Protein AF-A0A7X8D3J2-F1 (afdb_monomer_lite)

Foldseek 3Di:
DLPDDLVLLLVCLVCVLVVNDDPVSVVSNVVCLVPDVVSVVSSVVVVPDPCPVCCVPVVVVVLPVVVVVLLVLLVVLVVVQVVLCVDPSVVCNVVSVVVNLVSLCVSVVVCSVVSVVVVVVVVVVVVVVVVVD

Radius of gyration: 28.41 Å; chains: 1; bounding box: 58×27×79 Å

pLDDT: mean 74.07, std 14.35, range [38.19, 90.69]

Secondary structure (DSSP, 8-state):
--SS-HHHHHHHHHHHHTT-S-HHHHHHHHHHHHH-HHHHHHHHHHT-------HHHHHHHHHHHHHHHHHHHHHHHHHHHHHTTTSGGGGGHHHHHHHHHHHHHHHHTT-TTHHHHHHHHHHHHHHHHHHH-

Sequence (133 aa):
MNKISCEICLDLIPLVNDDIASEDSKDAVREHIKECKSCRSFCSKNHLEEHKMDDARIVSKMKNELYFIALIVIIFGAMLGIALTDGMGIFYNILIMPTIGMIGYFTLSKKSYLVPLILFGFMYVFMLIKYTT

Structure (mmCIF, N/CA/C/O backbone):
data_AF-A0A7X8D3J2-F1
#
_entry.id   AF-A0A7X8D3J2-F1
#
loop_
_atom_site.group_PDB
_atom_site.id
_atom_site.type_symbol
_atom_site.label_atom_id
_atom_site.label_alt_id
_atom_site.label_comp_id
_atom_site.label_asym_id
_atom_site.label_entity_id
_atom_site.label_seq_id
_atom_site.pdbx_PDB_ins_code
_atom_site.Cartn_x
_atom_site.Cartn_y
_atom_site.Cartn_z
_atom_site.occupancy
_atom_site.B_iso_or_equiv
_atom_site.auth_seq_id
_atom_site.auth_comp_id
_atom_site.auth_asym_id
_atom_site.auth_atom_id
_atom_site.pdbx_PDB_model_num
ATOM 1 N N . MET A 1 1 ? -31.853 -10.813 40.238 1.00 41.72 1 MET A N 1
ATOM 2 C CA . MET A 1 1 ? -30.567 -10.452 40.879 1.00 41.72 1 MET A CA 1
ATOM 3 C C . MET A 1 1 ? -29.628 -10.064 39.759 1.00 41.72 1 MET A C 1
ATOM 5 O O . MET A 1 1 ? -29.290 -10.927 38.962 1.00 41.72 1 MET A O 1
ATOM 9 N N . ASN A 1 2 ? -29.303 -8.774 39.647 1.00 54.00 2 ASN A N 1
ATOM 10 C CA . ASN A 1 2 ? -28.388 -8.265 38.627 1.00 54.00 2 ASN A CA 1
ATOM 11 C C . ASN A 1 2 ? -27.039 -8.982 38.761 1.00 54.00 2 ASN A C 1
ATOM 13 O O . ASN A 1 2 ? -26.387 -8.857 39.794 1.00 54.00 2 ASN A O 1
ATOM 17 N N . LYS A 1 3 ? -26.657 -9.772 37.750 1.00 70.31 3 LYS A N 1
ATOM 18 C CA . LYS A 1 3 ? -25.425 -10.582 37.768 1.00 70.31 3 LYS A CA 1
ATOM 19 C C . LYS A 1 3 ? -24.146 -9.739 37.806 1.00 70.31 3 LYS A C 1
ATOM 21 O O . LYS A 1 3 ? -23.108 -10.251 38.202 1.00 70.31 3 LYS A O 1
ATOM 26 N N . ILE A 1 4 ? -24.221 -8.468 37.413 1.00 85.19 4 ILE A N 1
ATOM 27 C CA . ILE A 1 4 ? -23.091 -7.538 37.356 1.00 85.19 4 ILE A CA 1
ATOM 28 C C . ILE A 1 4 ? -23.500 -6.158 37.884 1.00 85.19 4 ILE A C 1
ATOM 30 O O . ILE A 1 4 ? -24.671 -5.774 37.801 1.00 85.19 4 ILE A O 1
ATOM 34 N N . SER A 1 5 ? -22.544 -5.423 38.456 1.00 89.25 5 SER A N 1
ATOM 35 C CA . SER A 1 5 ? -22.751 -4.042 38.903 1.00 89.25 5 SER A CA 1
ATOM 36 C C . SER A 1 5 ? -22.821 -3.082 37.710 1.00 89.25 5 SER A C 1
ATOM 38 O O . SER A 1 5 ? -22.343 -3.392 36.618 1.00 89.25 5 SER A O 1
ATOM 40 N N . CYS A 1 6 ? -23.393 -1.891 37.920 1.00 89.50 6 CYS A N 1
ATOM 41 C CA . CYS A 1 6 ? -23.445 -0.858 36.883 1.00 89.50 6 CYS A CA 1
ATOM 42 C C . CYS A 1 6 ? -22.046 -0.466 36.382 1.00 89.50 6 CYS A C 1
ATOM 44 O O . CYS A 1 6 ? -21.895 -0.211 35.195 1.00 89.50 6 CYS A O 1
ATOM 46 N N . GLU A 1 7 ? -21.035 -0.444 37.257 1.00 88.75 7 GLU A N 1
ATOM 47 C CA . GLU A 1 7 ? -19.641 -0.143 36.893 1.00 88.75 7 GLU A CA 1
ATOM 48 C C . GLU A 1 7 ? -19.083 -1.192 35.926 1.00 88.75 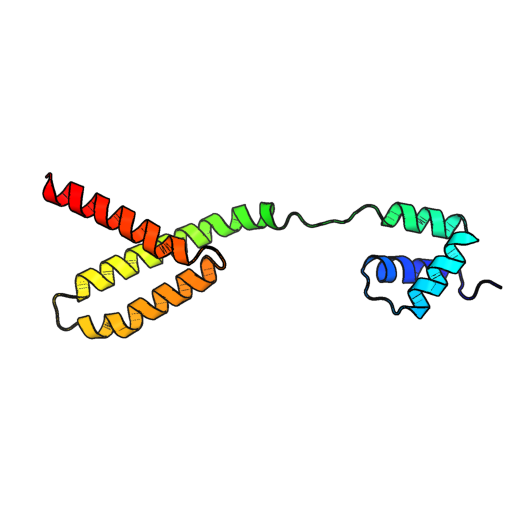7 GLU A C 1
ATOM 50 O O . GLU A 1 7 ? -18.662 -0.847 34.828 1.00 88.75 7 GLU A O 1
ATOM 55 N N . ILE A 1 8 ? -19.223 -2.479 36.263 1.00 88.44 8 ILE A N 1
ATOM 56 C CA . ILE A 1 8 ? -18.805 -3.584 35.387 1.00 88.44 8 ILE A CA 1
ATOM 57 C C . ILE A 1 8 ? -19.566 -3.537 34.056 1.00 88.44 8 ILE A C 1
ATOM 59 O O . ILE A 1 8 ? -18.997 -3.779 32.994 1.00 88.44 8 ILE A O 1
ATOM 63 N N . CYS A 1 9 ? -20.860 -3.204 34.087 1.00 89.62 9 CYS A N 1
ATOM 64 C CA . CYS A 1 9 ? -21.648 -3.062 32.867 1.00 89.62 9 CYS A CA 1
ATOM 65 C C . CYS A 1 9 ? -21.150 -1.902 31.989 1.00 89.62 9 CYS A C 1
ATOM 67 O O . CYS A 1 9 ? -21.155 -2.040 30.770 1.00 89.62 9 CYS A O 1
ATOM 69 N N . LEU A 1 10 ? -20.741 -0.773 32.575 1.00 88.31 10 LEU A N 1
ATOM 70 C CA . LEU A 1 10 ? -20.210 0.376 31.834 1.00 88.31 10 LEU A CA 1
ATOM 71 C C . LEU A 1 10 ? -18.862 0.057 31.182 1.00 88.31 10 LEU A C 1
ATOM 73 O O . LEU A 1 10 ? -18.665 0.437 30.030 1.00 88.31 10 LEU A O 1
ATOM 77 N N . ASP A 1 11 ? -17.999 -0.691 31.869 1.00 89.44 11 ASP A N 1
ATOM 78 C CA . ASP A 1 11 ? -16.699 -1.124 31.340 1.00 89.44 11 ASP A CA 1
ATOM 79 C C . ASP A 1 11 ? -16.844 -2.146 30.202 1.00 89.44 11 ASP A C 1
ATOM 81 O O . ASP A 1 11 ? -16.079 -2.136 29.237 1.00 89.44 11 ASP A O 1
ATOM 85 N N . LEU A 1 12 ? -17.850 -3.023 30.287 1.00 90.12 12 LEU A N 1
ATOM 86 C CA . LEU A 1 12 ? -18.114 -4.039 29.267 1.00 90.12 12 LEU A CA 1
ATOM 87 C C . LEU A 1 12 ? -18.816 -3.482 28.021 1.00 90.12 12 LEU A C 1
ATOM 89 O O . LEU A 1 12 ? -18.658 -4.064 26.952 1.00 90.12 12 LEU A O 1
ATOM 93 N N . ILE A 1 13 ? -19.586 -2.389 28.115 1.00 89.81 13 ILE A N 1
ATOM 94 C CA . ILE A 1 13 ? -20.337 -1.832 26.971 1.00 89.81 13 ILE A CA 1
ATOM 95 C C . ILE A 1 13 ? -19.432 -1.534 25.756 1.00 89.81 13 ILE A C 1
ATOM 97 O O . ILE A 1 13 ? -19.793 -1.973 24.664 1.00 89.81 13 ILE A O 1
ATOM 101 N N . PRO A 1 14 ? -18.267 -0.867 25.897 1.00 86.19 14 PRO A N 1
ATOM 102 C CA . PRO A 1 14 ? -17.322 -0.685 24.793 1.00 86.19 14 PRO A CA 1
ATOM 103 C C . PRO A 1 14 ? -16.847 -2.014 24.188 1.00 86.19 14 PRO A C 1
ATOM 105 O O . PRO A 1 14 ? -16.928 -2.203 22.982 1.00 86.19 14 PRO A O 1
ATOM 108 N N . LEU A 1 15 ? -16.457 -2.980 25.028 1.00 87.62 15 LEU A N 1
ATOM 109 C CA . LEU A 1 15 ? -15.968 -4.296 24.590 1.00 87.62 15 LEU A CA 1
ATOM 110 C C . LEU A 1 15 ? -17.044 -5.119 23.859 1.00 87.62 15 LEU A C 1
ATOM 112 O O . LEU A 1 15 ? -16.736 -5.907 22.964 1.00 87.62 15 LEU A O 1
ATOM 116 N N . VAL A 1 16 ? -18.309 -4.963 24.263 1.00 86.06 16 VAL A N 1
ATOM 117 C CA . VAL A 1 16 ? -19.471 -5.583 23.613 1.00 86.06 16 VAL A CA 1
ATOM 118 C C . VAL A 1 16 ? -19.780 -4.899 22.281 1.00 86.06 16 VAL A C 1
ATOM 120 O O . VAL A 1 16 ? -20.113 -5.595 21.324 1.00 86.06 16 VAL A O 1
ATOM 123 N N . ASN A 1 17 ? -19.655 -3.570 22.200 1.00 84.75 17 ASN A N 1
ATOM 124 C CA . ASN A 1 17 ? -19.823 -2.823 20.950 1.00 84.75 17 ASN A CA 1
ATOM 125 C C . ASN A 1 17 ? -18.733 -3.165 19.920 1.00 84.75 17 ASN A C 1
ATOM 127 O O . ASN A 1 17 ? -19.041 -3.267 18.736 1.00 84.75 17 ASN A O 1
ATOM 131 N N . ASP A 1 18 ? -17.501 -3.403 20.374 1.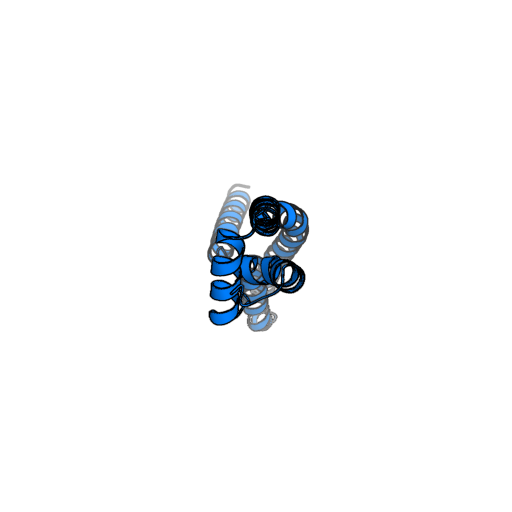00 82.81 18 ASP A N 1
ATOM 132 C CA . ASP A 1 18 ? -16.356 -3.777 19.531 1.00 82.81 18 ASP A CA 1
ATOM 133 C C . ASP A 1 18 ? -16.334 -5.278 19.153 1.00 82.81 18 ASP A C 1
ATOM 135 O O . ASP A 1 18 ? -15.398 -5.744 18.508 1.00 82.81 18 ASP A O 1
ATOM 139 N N . ASP A 1 19 ? -17.348 -6.054 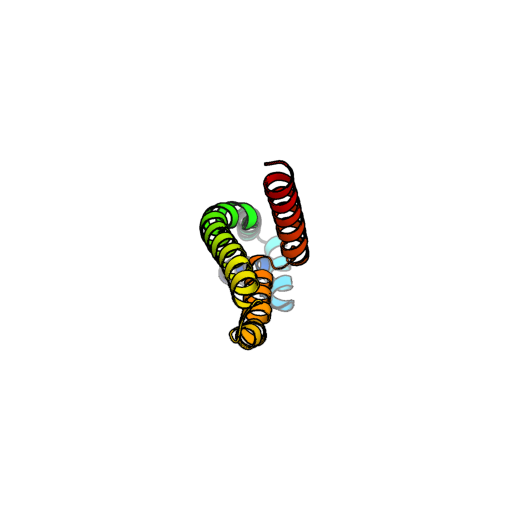19.562 1.00 82.94 19 ASP A N 1
ATOM 140 C CA . ASP A 1 19 ? -17.500 -7.504 19.330 1.00 82.94 19 ASP A CA 1
ATOM 141 C C . ASP A 1 19 ? -16.343 -8.391 19.851 1.00 82.94 19 ASP A C 1
ATOM 143 O O . ASP A 1 19 ? -16.216 -9.557 19.483 1.00 82.94 19 ASP A O 1
ATOM 147 N N . ILE A 1 20 ? -15.519 -7.873 20.768 1.00 87.69 20 ILE A N 1
ATOM 148 C CA . ILE A 1 20 ? -14.371 -8.588 21.363 1.00 87.69 20 ILE A CA 1
ATOM 149 C C . ILE A 1 20 ? -14.684 -9.261 22.707 1.00 87.69 20 ILE A C 1
ATOM 151 O O . ILE A 1 20 ? -13.879 -10.044 23.214 1.00 87.69 20 ILE A O 1
ATOM 155 N N . ALA A 1 21 ? -15.836 -8.960 23.309 1.00 87.94 21 ALA A N 1
ATOM 156 C CA . ALA A 1 21 ? -16.282 -9.595 24.547 1.00 87.94 21 ALA A CA 1
ATOM 157 C C . ALA A 1 21 ? -16.713 -11.059 24.326 1.00 87.94 21 ALA A C 1
ATOM 159 O O . ALA A 1 21 ? -17.211 -11.423 23.261 1.00 87.94 21 ALA A O 1
ATOM 160 N N . SER A 1 22 ? -16.582 -11.900 25.357 1.00 90.56 22 SER A N 1
ATOM 161 C CA . SER A 1 22 ? -17.140 -13.257 25.329 1.00 90.56 22 SER A CA 1
ATOM 162 C C . SER A 1 22 ? -18.673 -13.226 25.311 1.00 90.56 22 SER A C 1
ATOM 164 O O . SER A 1 22 ? -19.293 -12.270 25.782 1.00 90.56 22 SER A O 1
ATOM 166 N N . GLU A 1 23 ? -19.303 -14.289 24.802 1.00 89.75 23 GLU A N 1
ATOM 167 C CA . GLU A 1 23 ? -20.771 -14.383 24.751 1.00 89.75 23 GLU A CA 1
ATOM 168 C C . GLU A 1 23 ? -21.414 -14.270 26.144 1.00 89.75 23 GLU A C 1
ATOM 170 O O . GLU A 1 23 ? -22.390 -13.538 26.306 1.00 89.75 23 GLU A O 1
ATOM 175 N N . ASP A 1 24 ? -20.799 -14.858 27.176 1.00 88.44 24 ASP A N 1
ATOM 176 C CA . ASP A 1 24 ? -21.254 -14.731 28.568 1.00 88.44 24 ASP A CA 1
ATOM 177 C C . ASP A 1 24 ? -21.296 -13.265 29.038 1.00 88.44 24 ASP A C 1
ATOM 179 O O . ASP A 1 24 ? -22.233 -12.836 29.719 1.00 88.44 24 ASP A O 1
ATOM 183 N N . SER A 1 25 ? -20.294 -12.465 28.655 1.00 87.69 25 SER A N 1
ATOM 184 C CA . SER A 1 25 ? -20.243 -11.035 28.969 1.00 87.69 25 SER A CA 1
ATOM 185 C C . SER A 1 25 ? -21.273 -10.232 28.173 1.00 87.69 25 SER A C 1
ATOM 187 O O . SER A 1 25 ? -21.903 -9.329 28.733 1.00 87.69 25 SER A O 1
ATOM 189 N N . LYS A 1 26 ? -21.500 -10.577 26.897 1.00 89.88 26 LYS A N 1
ATOM 190 C CA . LYS A 1 26 ? -22.548 -9.952 26.070 1.00 89.88 26 LYS A CA 1
ATOM 191 C C . LYS A 1 26 ? -23.931 -10.190 26.675 1.00 89.88 26 LYS A C 1
ATOM 193 O O . LYS A 1 26 ? -24.723 -9.251 26.788 1.00 89.88 26 LYS A O 1
ATOM 198 N N . ASP A 1 27 ? -24.214 -11.411 27.115 1.00 90.69 27 ASP A N 1
ATOM 199 C CA . ASP A 1 27 ? -25.500 -11.762 27.718 1.00 90.69 27 ASP A CA 1
ATOM 200 C C . ASP A 1 27 ? -25.715 -11.093 29.077 1.00 90.69 27 ASP A C 1
ATOM 202 O O . ASP A 1 27 ? -26.805 -10.570 29.333 1.00 90.69 27 ASP A O 1
ATOM 206 N N . ALA A 1 28 ? -24.671 -10.998 29.908 1.00 89.56 28 ALA A N 1
ATOM 207 C CA . ALA A 1 28 ? -24.735 -10.285 31.183 1.00 89.56 28 ALA A CA 1
ATOM 208 C C . ALA A 1 28 ? -25.069 -8.789 31.005 1.00 89.56 28 ALA A C 1
ATOM 210 O O . ALA A 1 28 ? -25.916 -8.249 31.724 1.00 89.56 28 ALA A O 1
ATOM 211 N N . VAL A 1 29 ? -24.462 -8.123 30.015 1.00 88.81 29 VAL A N 1
ATOM 212 C CA . VAL A 1 29 ? -24.748 -6.715 29.685 1.00 88.81 29 VAL A CA 1
ATOM 213 C C . VAL A 1 29 ? -26.167 -6.549 29.124 1.00 88.81 29 VAL A C 1
ATOM 215 O O . VAL A 1 29 ? -26.892 -5.638 29.538 1.00 88.81 29 VAL A O 1
ATOM 218 N N . ARG A 1 30 ? -26.617 -7.451 28.238 1.00 87.94 30 ARG A N 1
ATOM 219 C CA . ARG A 1 30 ? -27.989 -7.442 27.684 1.00 87.94 30 ARG A CA 1
ATOM 220 C C . ARG A 1 30 ? -29.054 -7.619 28.766 1.00 87.94 30 ARG A C 1
ATOM 222 O O . ARG A 1 30 ? -30.107 -6.984 28.686 1.00 87.94 30 ARG A O 1
ATOM 229 N N . GLU A 1 31 ? -28.806 -8.477 29.753 1.00 90.25 31 GLU A N 1
ATOM 230 C CA . GLU A 1 31 ? -29.698 -8.683 30.898 1.00 90.25 31 GLU A CA 1
ATOM 231 C C . GLU A 1 31 ? -29.745 -7.423 31.782 1.00 90.25 31 GLU A C 1
ATOM 233 O O . GLU A 1 31 ? -30.830 -6.915 32.072 1.00 90.25 31 GLU A O 1
ATOM 238 N N . HIS A 1 32 ? -28.588 -6.829 32.091 1.00 89.94 32 HIS A N 1
ATOM 239 C CA . HIS A 1 32 ? -28.494 -5.632 32.935 1.00 89.94 32 HIS A CA 1
ATOM 240 C C . HIS A 1 32 ? -29.168 -4.392 32.316 1.00 89.94 32 HIS A C 1
ATOM 242 O O . HIS A 1 32 ? -29.906 -3.666 32.98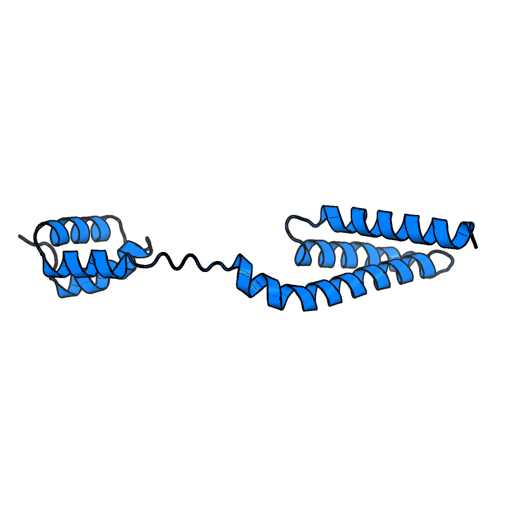5 1.00 89.94 32 HIS A O 1
ATOM 248 N N . ILE A 1 33 ? -28.986 -4.151 31.013 1.00 8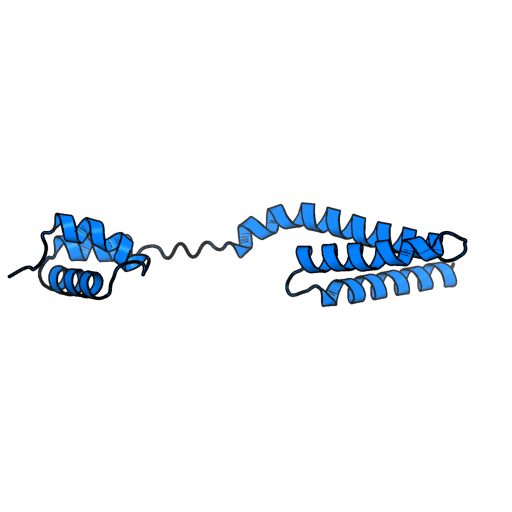8.31 33 ILE A N 1
ATOM 249 C CA . ILE A 1 33 ? -29.564 -2.997 30.292 1.00 88.31 33 ILE A CA 1
ATOM 250 C C . ILE A 1 33 ? -31.107 -3.050 30.218 1.00 88.31 33 ILE A C 1
ATOM 252 O O . ILE A 1 33 ? -31.782 -2.012 30.086 1.00 88.31 33 ILE A O 1
ATOM 256 N N . LYS A 1 34 ? -31.710 -4.243 30.320 1.00 86.88 34 LYS A N 1
ATOM 257 C CA . LYS A 1 34 ? -33.175 -4.392 30.383 1.00 86.88 34 LYS A CA 1
ATOM 258 C C . LYS A 1 34 ? -33.748 -3.831 31.683 1.00 86.88 34 LYS A C 1
ATOM 260 O O . LYS A 1 34 ? -34.825 -3.237 31.648 1.00 86.88 34 LYS A O 1
ATOM 265 N N . GLU A 1 35 ? -33.015 -3.943 32.783 1.00 86.88 35 GLU A N 1
ATOM 266 C CA . GLU A 1 35 ? -33.453 -3.479 34.102 1.00 86.88 35 GLU A CA 1
ATOM 267 C C . GLU A 1 35 ? -32.941 -2.066 34.427 1.00 86.88 35 GLU A C 1
ATOM 269 O O . GLU A 1 35 ? -33.643 -1.267 35.050 1.00 86.88 35 GLU A O 1
ATOM 274 N N . CYS A 1 36 ? -31.738 -1.719 33.963 1.00 87.06 36 CYS A N 1
ATOM 275 C CA . CYS A 1 36 ? -31.038 -0.500 34.344 1.00 87.06 36 CYS A CA 1
ATOM 276 C C . CYS A 1 36 ? -31.160 0.614 33.288 1.00 87.06 36 CYS A C 1
ATOM 278 O O . CYS A 1 36 ? -30.564 0.564 32.206 1.00 87.06 36 CYS A O 1
ATOM 280 N N . LYS A 1 37 ? -31.911 1.678 33.615 1.00 84.75 37 LYS A N 1
ATOM 281 C CA . LYS A 1 37 ? -32.112 2.838 32.722 1.00 84.75 37 LYS A CA 1
ATOM 282 C C . LYS A 1 37 ? -30.822 3.622 32.448 1.00 84.75 37 LYS A C 1
ATOM 284 O O . LYS A 1 37 ? -30.659 4.125 31.337 1.00 84.75 37 LYS A O 1
ATOM 289 N N . SER A 1 38 ? -29.917 3.734 33.424 1.00 85.19 38 SER A N 1
ATOM 290 C CA . SER A 1 38 ? -28.661 4.482 33.263 1.00 85.19 38 SER A CA 1
ATOM 291 C C . SER A 1 38 ? -27.734 3.796 32.257 1.00 85.19 38 SER A C 1
ATOM 293 O O . SER A 1 38 ? -27.353 4.426 31.269 1.00 85.19 38 SER A O 1
ATOM 295 N N . CYS A 1 39 ? -27.471 2.497 32.429 1.00 86.00 39 CYS A N 1
ATOM 296 C CA . CYS A 1 39 ? -26.652 1.700 31.509 1.00 86.00 39 CYS A CA 1
ATOM 297 C C . CYS A 1 39 ? -27.272 1.618 30.108 1.00 86.00 39 CYS A C 1
ATOM 299 O O . CYS A 1 39 ? -26.551 1.715 29.117 1.00 86.00 39 CYS A O 1
ATOM 301 N N . ARG A 1 40 ? -28.609 1.553 30.000 1.00 86.31 40 ARG A N 1
ATOM 302 C CA . ARG A 1 40 ? -29.303 1.650 28.704 1.00 86.31 40 ARG A CA 1
ATOM 303 C C . ARG A 1 40 ? -29.008 2.959 27.987 1.00 86.31 40 ARG A C 1
ATOM 305 O O . ARG A 1 40 ? -28.669 2.945 26.810 1.00 86.31 40 ARG A O 1
ATOM 312 N N . SER A 1 41 ? -29.124 4.082 28.696 1.00 84.38 41 SER A N 1
ATOM 313 C CA . SER A 1 41 ? -28.859 5.398 28.108 1.00 84.38 41 SER A CA 1
ATOM 314 C C . SER A 1 41 ? -27.405 5.541 27.648 1.00 84.38 41 SER A C 1
ATOM 316 O O . SER A 1 41 ? -27.151 6.158 26.616 1.00 84.38 41 SER A O 1
ATOM 318 N N . PHE A 1 42 ? -26.461 4.937 28.378 1.00 84.56 42 PHE A N 1
ATOM 319 C CA . PHE A 1 42 ? -25.047 4.925 28.020 1.00 84.56 42 PHE A CA 1
ATOM 320 C C . PHE A 1 42 ? -24.787 4.050 26.790 1.00 84.56 42 PHE A C 1
ATOM 322 O O . PHE A 1 42 ? -24.123 4.497 25.860 1.00 84.56 42 PHE A O 1
ATOM 329 N N . CYS A 1 43 ? -25.373 2.852 26.733 1.00 81.25 43 CYS A N 1
ATOM 330 C CA . CYS A 1 43 ? -25.276 1.962 25.577 1.00 81.25 43 CYS A CA 1
ATOM 331 C C . CYS A 1 43 ? -25.812 2.626 24.301 1.00 81.25 43 CYS A C 1
ATOM 333 O O . CYS A 1 43 ? -25.146 2.590 23.274 1.00 81.25 43 CYS A O 1
ATOM 335 N N . SER A 1 44 ? -26.974 3.288 24.363 1.00 75.38 44 SER A N 1
ATOM 336 C CA . SER A 1 44 ? -27.545 3.985 23.202 1.00 75.38 44 SER A CA 1
ATOM 337 C C . SER A 1 44 ? -26.726 5.202 22.764 1.00 75.38 44 SER A C 1
ATOM 339 O O . SER A 1 44 ? -26.679 5.495 21.575 1.00 75.38 44 SER A O 1
ATOM 341 N N . LYS A 1 45 ? -26.074 5.907 23.701 1.00 72.00 45 LYS A N 1
ATOM 342 C CA . LYS A 1 45 ? -25.189 7.039 23.378 1.00 72.00 45 LYS A CA 1
ATOM 343 C C . LYS A 1 45 ? -23.876 6.594 22.739 1.00 72.00 45 LYS A C 1
ATOM 345 O O . LYS A 1 45 ? -23.427 7.257 21.821 1.00 72.00 45 LYS A O 1
ATOM 350 N N . ASN A 1 46 ? -23.293 5.488 23.200 1.00 66.38 46 ASN A N 1
ATOM 351 C CA . ASN A 1 46 ? -22.036 4.954 22.662 1.00 66.38 46 ASN A CA 1
ATOM 352 C C . ASN A 1 46 ? -22.231 4.065 21.422 1.00 66.38 46 ASN A C 1
ATOM 354 O O . ASN A 1 46 ? -21.254 3.615 20.841 1.00 66.38 46 ASN A O 1
ATOM 358 N N . HIS A 1 47 ? -23.477 3.800 21.012 1.00 60.81 47 HIS A N 1
ATOM 359 C CA . HIS A 1 47 ? -23.787 3.201 19.707 1.00 60.81 47 HIS A CA 1
ATOM 360 C C . HIS A 1 47 ? -23.745 4.238 18.563 1.00 60.81 47 HIS A C 1
ATOM 362 O O . HIS A 1 47 ? -23.886 3.895 17.393 1.00 60.81 47 HIS A O 1
ATOM 368 N N . LEU A 1 48 ? -23.561 5.516 18.907 1.00 46.78 48 LEU A N 1
ATOM 369 C CA . LEU A 1 48 ? -23.097 6.571 18.016 1.00 46.78 48 LEU A CA 1
ATOM 370 C C . LEU A 1 48 ? -21.583 6.651 18.277 1.00 46.78 48 LEU A C 1
ATOM 372 O O . LEU A 1 48 ? -21.163 7.158 19.305 1.00 46.78 48 LEU A O 1
ATOM 376 N N . GLU A 1 49 ? -20.702 6.072 17.485 1.00 43.91 49 GLU A N 1
ATOM 377 C CA . GLU A 1 49 ? -20.738 5.945 16.048 1.00 43.91 49 GLU A CA 1
ATOM 378 C C . GLU A 1 49 ? -20.085 4.617 15.679 1.00 43.91 49 GLU A C 1
ATOM 380 O O . GLU A 1 49 ? -18.991 4.308 16.155 1.00 43.91 49 GLU A O 1
ATOM 385 N N . GLU A 1 50 ? -20.683 3.878 14.740 1.00 41.78 50 GLU A N 1
ATOM 386 C CA . GLU A 1 50 ? -19.839 3.252 13.730 1.00 41.78 50 GLU A CA 1
ATOM 387 C C . GLU A 1 50 ? -19.042 4.404 13.111 1.00 41.78 50 GLU A C 1
ATOM 389 O O . GLU A 1 50 ? -19.421 4.974 12.086 1.00 41.78 50 GLU A O 1
ATOM 394 N N . HIS A 1 51 ? -17.905 4.744 13.715 1.00 39.59 51 HIS A N 1
ATOM 395 C CA . HIS A 1 51 ? -16.809 5.340 12.992 1.00 39.59 51 HIS A CA 1
ATOM 396 C C . HIS A 1 51 ? -16.278 4.211 12.110 1.00 39.59 51 HIS A C 1
ATOM 398 O O . HIS A 1 51 ? -15.171 3.702 12.268 1.00 39.59 51 HIS A O 1
ATOM 404 N N . LYS A 1 52 ? -17.117 3.810 11.149 1.00 38.19 52 LYS A N 1
ATOM 405 C CA . LYS A 1 52 ? -16.708 3.257 9.884 1.00 38.19 52 LYS A CA 1
ATOM 406 C C . LYS A 1 52 ? -15.873 4.382 9.318 1.00 38.19 52 LYS A C 1
ATOM 408 O O . LYS A 1 52 ? -16.390 5.292 8.672 1.00 38.19 52 LYS A O 1
ATOM 413 N N . MET A 1 53 ? -14.601 4.400 9.721 1.00 38.94 53 MET A N 1
ATOM 414 C CA . MET A 1 53 ? -13.608 5.240 9.106 1.00 38.94 53 MET A CA 1
ATOM 415 C C . MET A 1 53 ? -13.834 4.996 7.626 1.00 38.94 53 MET A C 1
ATOM 417 O O . MET A 1 53 ? -13.692 3.876 7.129 1.00 38.94 53 MET A O 1
ATOM 421 N N . ASP A 1 54 ? -14.303 6.034 6.942 1.00 42.53 54 ASP A N 1
ATOM 422 C CA . ASP A 1 54 ? -14.226 6.134 5.501 1.00 42.53 54 ASP A CA 1
ATOM 423 C C . ASP A 1 54 ? -12.732 6.261 5.175 1.00 42.53 54 ASP A C 1
ATOM 425 O O . ASP A 1 54 ? -12.226 7.287 4.718 1.00 42.53 54 ASP A O 1
ATOM 429 N N . ASP A 1 55 ? -11.999 5.182 5.467 1.00 44.88 55 ASP A N 1
ATOM 430 C CA . ASP A 1 55 ? -10.599 4.961 5.153 1.00 44.88 55 ASP A CA 1
ATOM 431 C C . ASP A 1 55 ? -10.395 5.072 3.644 1.00 44.88 55 ASP A C 1
ATOM 433 O O . ASP A 1 55 ? -9.275 5.243 3.175 1.00 44.88 55 ASP A O 1
ATOM 437 N N . ALA A 1 56 ? -11.466 5.044 2.847 1.00 48.72 56 ALA A N 1
ATOM 438 C CA . ALA A 1 56 ? -11.388 5.270 1.420 1.00 48.72 56 ALA A CA 1
ATOM 439 C C . ALA A 1 56 ? -11.047 6.729 1.059 1.00 48.72 56 ALA A C 1
ATOM 441 O O . ALA A 1 56 ? -10.401 6.934 0.029 1.00 48.72 56 ALA A O 1
ATOM 442 N N . ARG A 1 57 ? -11.408 7.738 1.875 1.00 45.38 57 ARG A N 1
ATOM 443 C CA . ARG A 1 57 ? -11.263 9.166 1.501 1.00 45.38 57 ARG A CA 1
ATOM 444 C C . ARG A 1 57 ? -9.991 9.858 1.978 1.00 45.38 57 ARG A C 1
ATOM 446 O O . ARG A 1 57 ? -9.507 10.766 1.297 1.00 45.38 57 ARG A O 1
ATOM 453 N N . ILE A 1 58 ? -9.430 9.461 3.119 1.00 40.53 58 ILE A N 1
ATOM 454 C CA . ILE A 1 58 ? -8.170 10.052 3.616 1.00 40.53 58 ILE A CA 1
ATOM 455 C C . ILE A 1 58 ? -6.974 9.335 2.980 1.00 40.53 58 ILE A C 1
ATOM 457 O O . ILE A 1 58 ? -6.021 9.973 2.525 1.00 40.53 58 ILE A O 1
ATOM 461 N N . VAL A 1 59 ? -7.085 8.017 2.789 1.00 47.16 59 VAL A N 1
ATOM 462 C CA . VAL A 1 59 ? -6.074 7.217 2.094 1.00 47.16 59 VAL A CA 1
ATOM 463 C C . VAL A 1 59 ? -5.978 7.591 0.606 1.00 47.16 59 VAL A C 1
ATOM 465 O O . VAL A 1 59 ? -4.904 7.479 0.023 1.00 47.16 59 VAL A O 1
ATOM 468 N N . SER A 1 60 ? -7.041 8.102 -0.028 1.00 45.91 60 SER A N 1
ATOM 469 C CA . SER A 1 60 ? -6.996 8.501 -1.445 1.00 45.91 60 SER A CA 1
ATOM 470 C C . SER A 1 60 ? -6.158 9.751 -1.727 1.00 45.91 60 SER A C 1
ATOM 472 O O . SER A 1 60 ? -5.677 9.909 -2.846 1.00 45.91 60 SER A O 1
ATOM 474 N N . LYS A 1 61 ? -5.961 10.639 -0.742 1.00 43.31 61 LYS A N 1
ATOM 475 C CA . LYS A 1 61 ? -5.179 11.871 -0.948 1.00 43.31 61 LYS A CA 1
ATOM 476 C C . LYS A 1 61 ? -3.676 11.645 -0.767 1.00 43.31 61 LYS A C 1
ATOM 478 O O . LYS A 1 61 ? -2.907 12.130 -1.585 1.00 43.31 61 LYS A O 1
ATOM 483 N N . MET A 1 62 ? -3.268 10.829 0.209 1.00 48.25 62 MET A N 1
ATOM 484 C CA . MET A 1 62 ? -1.859 10.427 0.385 1.00 48.25 62 MET A CA 1
ATOM 485 C C . MET A 1 62 ? -1.400 9.359 -0.617 1.00 48.25 62 MET A C 1
ATOM 487 O O . MET A 1 62 ? -0.226 9.312 -0.975 1.00 48.25 62 MET A O 1
ATOM 491 N N . LYS A 1 63 ? -2.311 8.511 -1.118 1.00 54.50 63 LYS A N 1
ATOM 492 C CA . LYS A 1 63 ? -1.969 7.528 -2.157 1.00 54.50 63 LYS A CA 1
ATOM 493 C C . LYS A 1 63 ? -1.627 8.164 -3.497 1.00 54.50 63 LYS A C 1
ATOM 495 O O . LYS A 1 63 ? -0.928 7.521 -4.262 1.00 54.50 63 LYS A O 1
ATOM 500 N N . ASN A 1 64 ? -2.089 9.376 -3.800 1.00 62.62 64 ASN A N 1
ATOM 501 C CA . ASN A 1 64 ? -1.927 9.942 -5.139 1.00 62.62 64 ASN A CA 1
ATOM 502 C C . ASN A 1 64 ? -0.472 10.313 -5.459 1.00 62.62 64 ASN A C 1
ATOM 504 O O . ASN A 1 64 ? -0.023 10.049 -6.568 1.00 62.62 64 ASN A O 1
ATOM 508 N N . GLU A 1 65 ? 0.283 10.851 -4.497 1.00 66.00 65 GLU A N 1
ATOM 509 C CA . GLU A 1 65 ? 1.709 11.153 -4.692 1.00 66.00 65 GLU A CA 1
ATOM 510 C C . GLU A 1 65 ? 2.541 9.873 -4.828 1.00 66.00 65 GLU A C 1
ATOM 512 O O . GLU A 1 65 ? 3.317 9.735 -5.770 1.00 66.00 65 GLU A O 1
ATOM 517 N N . LEU A 1 66 ? 2.312 8.885 -3.958 1.00 66.75 66 LEU A N 1
ATOM 518 C CA . LEU A 1 66 ? 2.974 7.578 -4.045 1.00 66.75 66 LEU A CA 1
ATOM 519 C C . LEU A 1 66 ? 2.583 6.806 -5.313 1.00 66.75 66 LEU A C 1
ATOM 521 O O . LEU A 1 66 ? 3.424 6.142 -5.912 1.00 66.75 66 LEU A O 1
ATOM 525 N N . TYR A 1 67 ? 1.329 6.914 -5.752 1.00 70.88 67 TYR A N 1
ATOM 526 C CA . TYR A 1 67 ? 0.852 6.342 -7.010 1.00 70.88 67 TYR A CA 1
ATOM 527 C C . TYR A 1 67 ? 1.498 7.031 -8.213 1.00 70.88 67 TYR A C 1
ATOM 529 O O . TYR A 1 67 ? 1.887 6.353 -9.158 1.00 70.88 67 TYR A O 1
ATOM 537 N N . PHE A 1 68 ? 1.660 8.355 -8.173 1.00 70.88 68 PHE A N 1
ATOM 538 C CA . PHE A 1 68 ? 2.337 9.111 -9.226 1.00 70.88 68 PHE A CA 1
ATOM 539 C C . PHE A 1 68 ? 3.822 8.741 -9.313 1.00 70.88 68 PHE A C 1
ATOM 541 O O . PHE A 1 68 ? 4.324 8.469 -10.401 1.00 70.88 68 PHE A O 1
ATOM 548 N N . ILE A 1 69 ? 4.504 8.625 -8.169 1.00 73.38 69 ILE A N 1
ATOM 549 C CA . ILE A 1 69 ? 5.891 8.144 -8.093 1.00 73.38 69 ILE A CA 1
ATOM 550 C C . ILE A 1 69 ? 5.993 6.709 -8.632 1.00 73.38 69 ILE A C 1
ATOM 552 O O . ILE A 1 69 ? 6.851 6.429 -9.466 1.00 73.38 69 ILE A O 1
ATOM 556 N N . ALA A 1 70 ? 5.098 5.806 -8.224 1.00 72.56 70 ALA A N 1
ATOM 557 C CA . ALA A 1 70 ? 5.079 4.431 -8.719 1.00 72.56 70 ALA A CA 1
ATOM 558 C C . ALA A 1 70 ? 4.812 4.360 -10.232 1.00 72.56 70 ALA A C 1
ATOM 560 O O . ALA A 1 70 ? 5.464 3.592 -10.934 1.00 72.56 70 ALA A O 1
ATOM 561 N N . LEU A 1 71 ? 3.904 5.191 -10.753 1.00 72.69 71 LEU A N 1
ATOM 562 C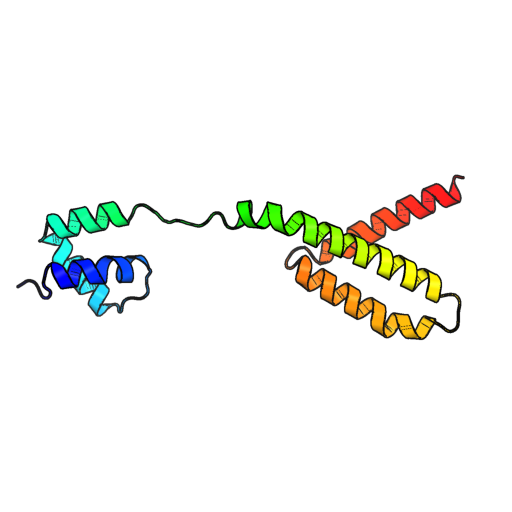 CA . LEU A 1 71 ? 3.630 5.301 -12.186 1.00 72.69 71 LEU A CA 1
ATOM 563 C C . LEU A 1 71 ? 4.877 5.759 -12.954 1.00 72.69 71 LEU A C 1
ATOM 565 O O . LEU A 1 71 ? 5.213 5.162 -13.975 1.00 72.69 71 LEU A O 1
ATOM 569 N N . ILE A 1 72 ? 5.596 6.762 -12.440 1.00 77.94 72 ILE A N 1
ATOM 570 C CA . ILE A 1 72 ? 6.868 7.219 -13.017 1.00 77.94 72 ILE A CA 1
ATOM 571 C C . ILE A 1 72 ? 7.894 6.081 -13.027 1.00 77.94 72 ILE A C 1
ATOM 573 O O . ILE A 1 72 ? 8.519 5.847 -14.059 1.00 77.94 72 ILE A O 1
ATOM 577 N N . VAL A 1 73 ? 8.045 5.341 -11.924 1.00 82.38 73 VAL A N 1
ATOM 578 C CA . VAL A 1 73 ? 8.980 4.204 -11.830 1.00 82.38 73 VAL A CA 1
ATOM 579 C C . VAL A 1 73 ? 8.625 3.101 -12.829 1.00 82.38 73 VAL A C 1
ATOM 581 O O . VAL A 1 73 ? 9.518 2.555 -13.473 1.00 82.38 73 VAL A O 1
ATOM 584 N N . ILE A 1 74 ? 7.336 2.800 -13.010 1.00 76.56 74 ILE A N 1
ATOM 585 C CA . ILE A 1 74 ? 6.861 1.806 -13.983 1.00 76.56 74 ILE A CA 1
ATOM 586 C C . ILE A 1 74 ? 7.160 2.259 -15.420 1.00 76.56 74 ILE A C 1
ATOM 588 O O . ILE A 1 74 ? 7.692 1.475 -16.204 1.00 76.56 74 ILE A O 1
ATOM 592 N N . ILE A 1 75 ? 6.856 3.515 -15.768 1.00 77.00 75 ILE A N 1
ATOM 593 C CA . ILE A 1 75 ? 7.120 4.073 -17.107 1.00 77.00 75 ILE A CA 1
ATOM 594 C C . ILE A 1 75 ? 8.624 4.098 -17.389 1.00 77.00 75 ILE A C 1
ATOM 596 O O . ILE A 1 75 ? 9.065 3.672 -18.455 1.00 77.00 75 ILE A O 1
ATOM 600 N N . PHE A 1 76 ? 9.418 4.558 -16.423 1.00 85.06 76 PHE A N 1
ATOM 601 C CA . PHE A 1 76 ? 10.868 4.629 -16.548 1.00 85.06 76 PHE A CA 1
ATOM 602 C C . PHE A 1 76 ? 11.495 3.236 -16.658 1.00 85.06 76 PHE A C 1
ATOM 604 O O . PHE A 1 76 ? 12.331 3.003 -17.526 1.00 85.06 76 PHE A O 1
ATOM 611 N N . GLY A 1 77 ? 11.039 2.282 -15.843 1.00 83.12 77 GLY A N 1
ATOM 612 C CA . GLY A 1 77 ? 11.463 0.888 -15.914 1.00 83.12 77 GLY A CA 1
ATOM 613 C C . GLY A 1 77 ? 11.091 0.221 -17.242 1.00 83.12 77 GLY A C 1
ATOM 614 O O . GLY A 1 77 ? 11.902 -0.514 -17.801 1.00 83.12 77 GLY A O 1
ATOM 615 N N . ALA A 1 78 ? 9.914 0.529 -17.794 1.00 78.12 78 ALA A N 1
ATOM 616 C CA . ALA A 1 78 ? 9.512 0.068 -19.121 1.00 78.12 78 ALA A CA 1
ATOM 617 C C . ALA A 1 78 ? 10.386 0.680 -20.231 1.00 78.12 78 ALA A C 1
ATOM 619 O O . ALA A 1 78 ? 10.857 -0.052 -21.101 1.00 78.12 78 ALA A O 1
ATOM 620 N N . MET A 1 79 ? 10.665 1.990 -20.183 1.00 82.62 79 MET A N 1
ATOM 621 C CA . MET A 1 79 ? 11.584 2.648 -21.126 1.00 82.62 79 MET A CA 1
ATOM 622 C C . MET A 1 79 ? 12.994 2.062 -21.055 1.00 82.62 79 MET A C 1
ATOM 624 O O . MET A 1 79 ? 13.584 1.778 -22.095 1.00 82.62 79 MET A O 1
ATOM 628 N N . LEU A 1 80 ? 13.522 1.852 -19.846 1.00 83.19 80 LEU A N 1
ATOM 629 C CA . LEU A 1 80 ? 14.819 1.210 -19.642 1.00 83.19 80 LEU A CA 1
ATOM 630 C C . LEU A 1 80 ? 14.828 -0.216 -20.189 1.00 83.19 80 LEU A C 1
ATOM 632 O O . LEU A 1 80 ? 15.782 -0.599 -20.860 1.00 83.19 80 LEU A O 1
ATOM 636 N N . GLY A 1 81 ? 13.762 -0.983 -19.957 1.00 81.06 81 GLY A N 1
ATOM 637 C CA . GLY A 1 81 ? 13.675 -2.347 -20.460 1.00 81.06 81 GLY A CA 1
ATOM 638 C C . GLY A 1 81 ? 13.682 -2.413 -21.987 1.00 81.06 81 GLY A C 1
ATOM 639 O O . GLY A 1 81 ? 14.415 -3.218 -22.564 1.00 81.06 81 GLY A O 1
ATOM 640 N N . ILE A 1 82 ? 12.947 -1.512 -22.648 1.00 78.75 82 ILE A N 1
ATOM 641 C CA . ILE A 1 82 ? 12.951 -1.375 -24.113 1.00 78.75 82 ILE A CA 1
ATOM 642 C C . ILE A 1 82 ? 14.340 -0.939 -24.607 1.00 78.75 82 ILE A C 1
ATOM 644 O O . ILE A 1 82 ? 14.879 -1.560 -25.517 1.00 78.75 82 ILE A O 1
ATOM 648 N N . ALA A 1 83 ? 14.961 0.066 -23.983 1.00 80.00 83 ALA A N 1
ATOM 649 C CA . ALA A 1 83 ? 16.275 0.575 -24.387 1.00 80.00 83 ALA A CA 1
ATOM 650 C C . ALA A 1 83 ? 17.400 -0.469 -24.254 1.00 80.00 83 ALA A C 1
ATOM 652 O O . ALA A 1 83 ? 18.328 -0.490 -25.059 1.00 80.00 83 ALA A O 1
ATOM 653 N N . LEU A 1 84 ? 17.313 -1.353 -23.258 1.00 81.69 84 LEU A N 1
ATOM 654 C CA . LEU A 1 84 ? 18.276 -2.435 -23.040 1.00 81.69 84 LEU A CA 1
ATOM 655 C C . LEU A 1 84 ? 18.018 -3.664 -23.927 1.00 81.69 84 LEU A C 1
ATOM 657 O O . LEU A 1 84 ? 18.839 -4.584 -23.932 1.00 81.69 84 LEU A O 1
ATOM 661 N N . THR A 1 85 ? 16.905 -3.688 -24.672 1.00 78.31 85 THR A N 1
ATOM 662 C CA . THR A 1 85 ? 16.516 -4.831 -25.514 1.00 78.31 85 THR A CA 1
ATOM 663 C C . THR A 1 85 ? 17.408 -4.985 -26.750 1.00 78.31 85 THR A C 1
ATOM 665 O O . THR A 1 85 ? 17.653 -6.110 -27.171 1.00 78.31 85 THR A O 1
ATOM 668 N N . ASP A 1 86 ? 17.981 -3.901 -27.279 1.00 72.25 86 ASP A N 1
ATOM 669 C CA . ASP A 1 86 ? 18.802 -3.929 -28.505 1.00 72.25 86 ASP A CA 1
ATOM 670 C C . ASP A 1 86 ? 20.301 -4.230 -28.266 1.00 72.25 86 ASP A C 1
ATOM 672 O O . ASP A 1 86 ? 21.129 -4.054 -29.160 1.00 72.25 86 ASP A O 1
ATOM 676 N N . GLY A 1 87 ? 20.698 -4.696 -27.073 1.00 76.50 87 GLY A N 1
ATOM 677 C CA . GLY A 1 87 ? 22.112 -4.939 -26.754 1.00 76.50 87 GLY A CA 1
ATOM 678 C C . GLY A 1 87 ? 22.377 -6.045 -25.730 1.00 76.50 87 GLY A C 1
ATOM 679 O O . GLY A 1 87 ? 21.490 -6.793 -25.331 1.00 76.50 87 GLY A O 1
ATOM 680 N N . MET A 1 88 ? 23.624 -6.127 -25.243 1.00 76.06 88 MET A N 1
ATOM 681 C CA . MET A 1 88 ? 24.046 -7.095 -24.207 1.00 76.06 88 MET A CA 1
ATOM 682 C C . MET A 1 88 ? 23.293 -6.939 -22.870 1.00 76.06 88 MET A C 1
ATOM 684 O O . MET A 1 88 ? 23.371 -7.808 -22.004 1.00 76.06 88 MET A O 1
ATOM 688 N N . GLY A 1 89 ? 22.556 -5.838 -22.698 1.00 72.62 89 GLY A N 1
ATOM 689 C CA . GLY A 1 89 ? 21.753 -5.543 -21.515 1.00 72.62 89 GLY A CA 1
ATOM 690 C C . GLY A 1 89 ? 20.439 -6.325 -21.410 1.00 72.62 89 GLY A C 1
ATOM 691 O O . GLY A 1 89 ? 19.752 -6.198 -20.398 1.00 72.62 89 GLY A O 1
ATOM 692 N N . ILE A 1 90 ? 20.100 -7.162 -22.396 1.00 80.12 90 ILE A N 1
ATOM 693 C CA . ILE A 1 90 ? 18.833 -7.908 -22.433 1.00 80.12 90 ILE A CA 1
ATOM 694 C C . ILE A 1 90 ? 18.633 -8.808 -21.202 1.00 80.12 90 ILE A C 1
ATOM 696 O O . ILE A 1 90 ? 17.508 -9.015 -20.755 1.00 80.12 90 ILE A O 1
ATOM 700 N N . PHE A 1 91 ? 19.720 -9.297 -20.595 1.00 82.88 91 PHE A N 1
ATOM 701 C CA . PHE A 1 91 ? 19.667 -10.129 -19.390 1.00 82.88 91 PHE A CA 1
ATOM 702 C C . PHE A 1 91 ? 19.180 -9.363 -18.154 1.00 82.88 91 PHE A C 1
ATOM 704 O O . PHE A 1 91 ? 18.585 -9.965 -17.262 1.00 82.88 91 PHE A O 1
ATOM 711 N N . TYR A 1 92 ? 19.347 -8.036 -18.105 1.00 83.00 92 TYR A N 1
ATOM 712 C CA . TYR A 1 92 ? 18.814 -7.223 -17.009 1.00 83.00 92 TYR A CA 1
ATOM 713 C C . TYR A 1 92 ? 17.280 -7.158 -17.031 1.00 83.00 92 TYR A C 1
ATOM 715 O O . TYR A 1 92 ? 16.670 -6.979 -15.976 1.00 83.00 92 TYR A O 1
ATOM 723 N N . ASN A 1 93 ? 16.631 -7.412 -18.177 1.00 81.31 93 ASN A N 1
ATOM 724 C CA . ASN A 1 93 ? 15.168 -7.475 -18.254 1.00 81.31 93 ASN A CA 1
ATOM 725 C C . ASN A 1 93 ? 14.562 -8.605 -17.411 1.00 81.31 93 ASN A C 1
ATOM 727 O O . ASN A 1 93 ? 13.438 -8.454 -16.930 1.00 81.31 93 ASN A O 1
ATOM 731 N N . ILE A 1 94 ? 15.316 -9.682 -17.152 1.00 84.69 94 ILE A N 1
ATOM 732 C CA . ILE A 1 94 ? 14.900 -10.769 -16.248 1.00 84.69 94 ILE A CA 1
ATOM 733 C C . ILE A 1 94 ? 14.697 -10.261 -14.815 1.00 84.69 94 ILE A C 1
ATOM 735 O O . ILE A 1 94 ? 13.838 -10.776 -14.109 1.00 84.69 94 ILE A O 1
ATOM 739 N N . LEU A 1 95 ? 15.445 -9.243 -14.382 1.00 83.00 95 LEU A N 1
ATOM 740 C CA . LEU A 1 95 ? 15.288 -8.618 -13.063 1.00 83.00 95 LEU A CA 1
ATOM 741 C C . LEU A 1 95 ? 14.292 -7.453 -13.096 1.00 83.00 95 LEU A C 1
ATOM 743 O O . LEU A 1 95 ? 13.497 -7.282 -12.171 1.00 83.00 95 LEU A O 1
ATOM 747 N N . ILE A 1 96 ? 14.310 -6.662 -14.168 1.00 83.00 96 ILE A N 1
ATOM 748 C CA . ILE A 1 96 ? 13.498 -5.447 -14.293 1.00 83.00 96 ILE A CA 1
ATOM 749 C C . ILE A 1 96 ? 12.002 -5.784 -14.410 1.00 83.00 96 ILE A C 1
ATOM 751 O O . ILE A 1 96 ? 11.187 -5.204 -13.696 1.00 83.00 96 ILE A O 1
ATOM 755 N N . MET A 1 97 ? 11.605 -6.753 -15.243 1.00 80.38 97 MET A N 1
ATOM 756 C CA . MET A 1 97 ? 10.176 -7.049 -15.435 1.00 80.38 97 MET A CA 1
ATOM 757 C C . MET A 1 97 ? 9.469 -7.604 -14.181 1.00 80.38 97 MET A C 1
ATOM 759 O O . MET A 1 97 ? 8.386 -7.106 -13.856 1.00 80.38 97 MET A O 1
ATOM 763 N N . PRO A 1 98 ? 10.034 -8.568 -13.424 1.00 83.81 98 PRO A N 1
ATOM 764 C CA . PRO A 1 98 ? 9.396 -9.067 -12.205 1.00 83.81 98 PRO A CA 1
ATOM 765 C C . PRO A 1 98 ? 9.338 -8.027 -11.087 1.00 83.81 98 PRO A C 1
ATOM 767 O O . PRO A 1 98 ? 8.350 -7.975 -10.359 1.00 83.81 98 PRO A O 1
ATOM 770 N N . THR A 1 99 ? 10.363 -7.179 -10.955 1.00 82.88 99 THR A N 1
ATOM 771 C CA . THR A 1 99 ? 10.383 -6.120 -9.933 1.00 82.88 99 THR A CA 1
ATOM 772 C C . THR A 1 99 ? 9.346 -5.040 -10.230 1.00 82.88 99 THR A C 1
ATOM 774 O O . THR A 1 99 ? 8.594 -4.664 -9.331 1.00 82.88 99 THR A O 1
ATOM 777 N N . ILE A 1 100 ? 9.205 -4.621 -11.493 1.00 80.75 100 ILE A N 1
ATOM 778 C CA . ILE A 1 100 ? 8.134 -3.710 -11.932 1.00 80.75 100 ILE A CA 1
ATOM 779 C C . ILE A 1 100 ? 6.754 -4.332 -11.691 1.00 80.75 100 ILE A C 1
ATOM 781 O O . ILE A 1 100 ? 5.863 -3.666 -11.163 1.00 80.75 100 ILE A O 1
ATOM 785 N N . GLY A 1 101 ? 6.575 -5.611 -12.039 1.00 77.31 101 GLY A N 1
ATOM 786 C CA . GLY A 1 101 ? 5.324 -6.335 -11.808 1.00 77.31 101 GLY A CA 1
ATOM 787 C C . GLY A 1 101 ? 4.970 -6.447 -10.323 1.00 77.31 101 GLY A C 1
ATOM 788 O O . GLY A 1 101 ? 3.823 -6.217 -9.947 1.00 77.31 101 GLY A O 1
ATOM 789 N N . MET A 1 102 ? 5.958 -6.728 -9.469 1.00 79.81 102 MET A N 1
ATOM 790 C CA . MET A 1 102 ? 5.792 -6.819 -8.016 1.00 79.81 102 MET A CA 1
ATOM 791 C C . MET A 1 102 ? 5.430 -5.463 -7.398 1.00 79.81 102 MET A C 1
ATOM 793 O O . MET A 1 102 ? 4.486 -5.389 -6.610 1.00 79.81 102 MET A O 1
ATOM 797 N N . ILE A 1 103 ? 6.115 -4.386 -7.798 1.00 77.50 103 ILE A N 1
ATOM 798 C CA . ILE A 1 103 ? 5.797 -3.015 -7.370 1.00 77.50 103 ILE A CA 1
ATOM 799 C C . ILE A 1 103 ? 4.382 -2.639 -7.830 1.00 77.50 103 ILE A C 1
ATOM 801 O O . ILE A 1 103 ? 3.569 -2.189 -7.025 1.00 77.50 103 ILE A O 1
ATOM 805 N N . GLY A 1 104 ? 4.038 -2.906 -9.093 1.00 73.56 104 GLY A N 1
ATOM 806 C CA . GLY A 1 104 ? 2.703 -2.647 -9.634 1.00 73.56 104 GLY A CA 1
ATOM 807 C C . GLY A 1 104 ? 1.600 -3.439 -8.924 1.00 73.56 104 GLY A C 1
ATOM 808 O O . GLY A 1 104 ? 0.535 -2.892 -8.640 1.00 73.56 104 GLY A O 1
ATOM 809 N N . TYR A 1 105 ? 1.847 -4.707 -8.588 1.00 74.75 105 TYR A N 1
ATOM 810 C CA . TYR A 1 105 ? 0.915 -5.541 -7.825 1.00 74.75 105 TYR A CA 1
ATOM 811 C C . TYR A 1 105 ? 0.690 -4.999 -6.411 1.00 74.75 105 TYR A C 1
ATOM 813 O O . TYR A 1 105 ? -0.456 -4.861 -5.976 1.00 74.75 105 TYR A O 1
ATOM 821 N N . PHE A 1 106 ? 1.765 -4.627 -5.715 1.00 72.44 106 PHE A N 1
ATOM 822 C CA . PHE A 1 106 ? 1.683 -4.131 -4.343 1.00 72.44 106 PHE A CA 1
ATOM 823 C C . PHE A 1 106 ? 1.020 -2.748 -4.266 1.00 72.44 106 PHE A C 1
ATOM 825 O O . PHE A 1 106 ? 0.198 -2.499 -3.383 1.00 72.44 106 PHE A O 1
ATOM 832 N N . THR A 1 107 ? 1.305 -1.862 -5.226 1.00 68.94 107 THR A N 1
ATOM 833 C CA . THR A 1 107 ? 0.716 -0.516 -5.271 1.00 68.94 107 THR A CA 1
ATOM 834 C C . THR A 1 107 ? -0.745 -0.524 -5.741 1.00 68.94 107 THR A C 1
ATOM 836 O O . THR A 1 107 ? -1.544 0.259 -5.223 1.00 68.94 107 THR A O 1
ATOM 839 N N . LEU A 1 108 ? -1.132 -1.397 -6.685 1.00 64.75 108 LEU A N 1
ATOM 840 C CA . LEU A 1 108 ? -2.488 -1.402 -7.261 1.00 64.75 108 LEU A CA 1
ATOM 841 C C . LEU A 1 108 ? -3.431 -2.487 -6.725 1.00 64.75 108 LEU A C 1
ATOM 843 O O . LEU A 1 108 ? -4.596 -2.478 -7.124 1.00 64.75 108 LEU A O 1
ATOM 847 N N . SER A 1 109 ? -2.982 -3.373 -5.832 1.00 60.75 109 SER A N 1
ATOM 848 C CA . SER A 1 109 ? -3.755 -4.444 -5.171 1.00 60.75 109 SER A CA 1
ATOM 849 C C . SER A 1 109 ? -4.804 -5.142 -6.065 1.00 60.75 109 SER A C 1
ATOM 851 O O . SER A 1 109 ? -4.491 -6.133 -6.716 1.00 60.75 109 SER A O 1
ATOM 853 N N . LYS A 1 110 ? -6.045 -4.631 -6.150 1.00 56.94 110 LYS A N 1
ATOM 854 C CA . LYS A 1 110 ? -7.154 -5.186 -6.961 1.00 56.94 110 LYS A CA 1
ATOM 855 C C . LYS A 1 110 ? -7.207 -4.729 -8.428 1.00 56.94 110 LYS A C 1
ATOM 857 O O . LYS A 1 110 ? -7.937 -5.325 -9.213 1.00 56.94 110 LYS A O 1
ATOM 862 N N . LYS A 1 111 ? -6.472 -3.683 -8.818 1.00 61.41 111 LYS A N 1
ATOM 863 C CA . LYS A 1 111 ? -6.433 -3.136 -10.193 1.00 61.41 111 LYS A CA 1
ATOM 864 C C . LYS A 1 111 ? -5.092 -3.368 -10.896 1.00 61.41 111 LYS A C 1
ATOM 866 O O . LYS A 1 111 ? -4.812 -2.707 -11.887 1.00 61.41 111 LYS A O 1
ATOM 871 N N . SER A 1 112 ? -4.271 -4.309 -10.422 1.00 56.09 112 SER A N 1
ATOM 872 C CA . SER A 1 112 ? -2.955 -4.605 -11.017 1.00 56.09 112 SER A CA 1
ATOM 873 C C . SER A 1 112 ? -3.035 -4.947 -12.518 1.00 56.09 112 SER A C 1
ATOM 875 O O . SER A 1 112 ? -2.178 -4.521 -13.284 1.00 56.09 112 SER A O 1
ATOM 877 N N . TYR A 1 113 ? -4.130 -5.575 -12.973 1.00 63.88 113 TYR A N 1
ATOM 878 C CA . TYR A 1 113 ? -4.399 -5.827 -14.400 1.00 63.88 113 TYR A CA 1
ATOM 879 C C . TYR A 1 113 ? -4.543 -4.548 -15.255 1.00 63.88 113 TYR A C 1
ATOM 881 O O . TYR A 1 113 ? -4.338 -4.576 -16.464 1.00 63.88 113 TYR A O 1
ATOM 889 N N . LEU A 1 114 ? -4.855 -3.400 -14.645 1.00 62.09 114 LEU A N 1
ATOM 890 C CA . LEU A 1 114 ? -4.988 -2.123 -15.350 1.00 62.09 114 LEU A CA 1
ATOM 891 C C . LEU A 1 114 ? -3.622 -1.526 -15.741 1.00 62.09 114 LEU A C 1
ATOM 893 O O . LEU A 1 114 ? -3.553 -0.742 -16.682 1.00 62.09 114 LEU A O 1
ATOM 897 N N . VAL A 1 115 ? -2.538 -1.898 -15.047 1.00 63.72 115 VAL A N 1
ATOM 898 C CA . VAL A 1 115 ? -1.175 -1.404 -15.323 1.00 63.72 115 VAL A CA 1
ATOM 899 C C . VAL A 1 115 ? -0.709 -1.773 -16.736 1.00 63.72 115 VAL A C 1
ATOM 901 O O . VAL A 1 115 ? -0.376 -0.857 -17.491 1.00 63.72 115 VAL A O 1
ATOM 904 N N . PRO A 1 116 ? -0.721 -3.058 -17.151 1.00 63.78 116 PRO A N 1
ATOM 905 C CA . PRO A 1 116 ? -0.373 -3.410 -18.521 1.00 63.78 116 PRO A CA 1
ATOM 906 C C . PRO A 1 116 ? -1.348 -2.797 -19.531 1.00 63.78 116 PRO A C 1
ATOM 908 O O . PRO A 1 116 ? -0.904 -2.391 -20.593 1.00 63.78 116 PRO A O 1
ATOM 911 N N . LEU A 1 117 ? -2.636 -2.635 -19.198 1.00 66.81 117 LEU A N 1
ATOM 912 C CA . LEU A 1 117 ? -3.629 -2.011 -20.085 1.00 66.81 117 LEU A CA 1
ATOM 913 C C . LEU A 1 117 ? -3.307 -0.532 -20.386 1.00 66.81 117 LEU A C 1
ATOM 915 O O . LEU A 1 117 ? -3.368 -0.101 -21.537 1.00 66.81 117 LEU A O 1
ATOM 919 N N . ILE A 1 118 ? -2.931 0.239 -19.359 1.00 68.38 118 ILE A N 1
ATOM 920 C CA . ILE A 1 118 ? -2.535 1.650 -19.498 1.00 68.38 118 ILE A CA 1
ATOM 921 C C . ILE A 1 118 ? -1.208 1.763 -20.247 1.00 68.38 118 ILE A C 1
ATOM 923 O O . ILE A 1 118 ? -1.092 2.592 -21.149 1.00 68.38 118 ILE A O 1
ATOM 927 N N . LEU A 1 119 ? -0.224 0.922 -19.908 1.00 67.19 119 LEU A N 1
ATOM 928 C CA . LEU A 1 119 ? 1.059 0.881 -20.614 1.00 67.19 119 LEU A CA 1
ATOM 929 C C . LEU A 1 119 ? 0.868 0.562 -22.095 1.00 67.19 119 LEU A C 1
ATOM 931 O O . LEU A 1 119 ? 1.463 1.228 -22.935 1.00 67.19 119 LEU A O 1
ATOM 935 N N . PHE A 1 120 ? 0.004 -0.399 -22.421 1.00 73.88 120 PHE A N 1
ATOM 936 C CA . PHE A 1 120 ? -0.299 -0.768 -23.800 1.00 73.88 120 PHE A CA 1
ATOM 937 C C . PHE A 1 120 ? -0.946 0.392 -24.562 1.00 73.88 120 PHE A C 1
ATOM 939 O O . PHE A 1 120 ? -0.528 0.711 -25.674 1.00 73.88 120 PHE A O 1
ATOM 946 N N . GLY A 1 121 ? -1.913 1.077 -23.940 1.00 77.56 121 GLY A N 1
ATOM 947 C CA . GLY A 1 121 ? -2.539 2.270 -24.513 1.00 77.56 121 GLY A CA 1
ATOM 948 C C . GLY A 1 121 ? -1.536 3.401 -24.753 1.00 77.56 121 GLY A C 1
ATOM 949 O O . GLY A 1 121 ? -1.505 3.981 -25.836 1.00 77.56 121 GLY A O 1
ATOM 950 N N . PHE A 1 122 ? -0.664 3.674 -23.780 1.00 73.19 122 PHE A N 1
ATOM 951 C CA . PHE A 1 122 ? 0.377 4.692 -23.912 1.00 73.19 122 PHE A CA 1
ATOM 952 C C . PHE A 1 122 ? 1.392 4.339 -25.008 1.00 73.19 122 PHE A C 1
ATOM 954 O O . PHE A 1 122 ? 1.732 5.188 -25.833 1.00 73.19 122 PHE A O 1
ATOM 961 N N . MET A 1 123 ? 1.833 3.079 -25.069 1.00 71.38 123 MET A N 1
ATOM 962 C CA . MET A 1 123 ? 2.776 2.616 -26.087 1.00 71.38 123 MET A CA 1
ATOM 963 C C . MET A 1 123 ? 2.180 2.710 -27.496 1.00 71.38 123 MET A C 1
ATOM 965 O O . MET A 1 123 ? 2.869 3.112 -28.432 1.00 71.38 123 MET A O 1
ATOM 969 N N . TYR A 1 124 ? 0.892 2.392 -27.637 1.00 77.56 124 TYR A N 1
ATOM 970 C CA . TYR A 1 124 ? 0.165 2.492 -28.899 1.00 77.56 124 TYR A CA 1
ATOM 971 C C . TYR A 1 124 ? 0.064 3.944 -29.389 1.00 77.56 124 TYR A C 1
ATOM 973 O O . TYR A 1 124 ? 0.351 4.229 -30.552 1.00 77.56 124 TYR A O 1
ATOM 981 N N . VAL A 1 125 ? -0.257 4.881 -28.489 1.00 79.00 125 VAL A N 1
ATOM 982 C CA . VAL A 1 125 ? -0.276 6.320 -28.800 1.00 79.00 125 VAL A CA 1
ATOM 983 C C . VAL A 1 125 ? 1.119 6.820 -29.187 1.00 79.00 125 VAL A C 1
ATOM 985 O O . VAL A 1 125 ? 1.260 7.542 -30.173 1.00 79.00 125 VAL A O 1
ATOM 988 N N . PHE A 1 126 ? 2.164 6.403 -28.468 1.00 74.75 126 PHE A N 1
ATOM 989 C CA . PHE A 1 126 ? 3.541 6.794 -28.772 1.00 74.75 126 PHE A CA 1
ATOM 990 C C . PHE A 1 126 ? 4.013 6.272 -30.138 1.00 74.75 126 PHE A C 1
ATOM 992 O O . PHE A 1 126 ? 4.635 7.011 -30.903 1.00 74.75 126 PHE A O 1
ATOM 999 N N . MET A 1 127 ? 3.679 5.022 -30.482 1.00 74.94 127 MET A N 1
ATOM 1000 C CA . MET A 1 127 ? 3.958 4.463 -31.809 1.00 74.94 127 MET A CA 1
ATOM 1001 C C . MET A 1 127 ? 3.232 5.226 -32.917 1.00 74.94 127 MET A C 1
ATOM 1003 O O . MET A 1 127 ? 3.850 5.530 -33.936 1.00 74.94 127 MET A O 1
ATOM 1007 N N . LEU A 1 128 ? 1.954 5.564 -32.716 1.00 78.94 128 LEU A N 1
ATOM 1008 C CA . LEU A 1 128 ? 1.185 6.351 -33.680 1.00 78.94 128 LEU A CA 1
ATOM 1009 C C . LEU A 1 128 ? 1.831 7.715 -33.933 1.00 78.94 128 LEU A C 1
ATOM 1011 O O . LEU A 1 128 ? 2.012 8.093 -35.087 1.00 78.94 128 LEU A O 1
ATOM 1015 N N . ILE A 1 129 ? 2.241 8.427 -32.882 1.00 79.81 129 ILE A N 1
ATOM 1016 C CA . ILE A 1 129 ? 2.891 9.739 -33.019 1.00 79.81 129 ILE A CA 1
ATOM 1017 C C . ILE A 1 129 ? 4.216 9.620 -33.780 1.00 79.81 129 ILE A C 1
ATOM 1019 O O . ILE A 1 129 ? 4.448 10.384 -34.715 1.00 79.81 129 ILE A O 1
ATOM 1023 N N . LYS A 1 130 ? 5.058 8.638 -33.426 1.00 74.38 130 LYS A N 1
ATOM 1024 C CA . LYS A 1 130 ? 6.351 8.405 -34.089 1.00 74.38 130 LYS A CA 1
ATOM 1025 C C . LYS A 1 130 ? 6.203 7.998 -35.559 1.00 74.38 130 LYS A C 1
ATOM 1027 O O . LYS A 1 130 ? 7.089 8.282 -36.347 1.00 74.38 130 LYS A O 1
ATOM 1032 N N . TYR A 1 131 ? 5.139 7.283 -35.919 1.00 72.56 131 TYR A N 1
ATOM 1033 C CA . TYR A 1 131 ? 4.934 6.821 -37.295 1.00 72.56 131 TYR A CA 1
ATOM 1034 C C . TYR A 1 131 ? 4.222 7.860 -38.175 1.00 72.56 131 TYR A C 1
ATOM 1036 O O . TYR A 1 131 ? 4.305 7.789 -39.397 1.00 72.56 131 TYR A O 1
ATOM 1044 N N . THR A 1 132 ? 3.516 8.816 -37.563 1.00 72.81 132 THR A N 1
ATOM 1045 C CA . THR A 1 132 ? 2.794 9.884 -38.279 1.00 72.81 132 THR A CA 1
ATOM 1046 C C . THR A 1 132 ? 3.632 11.166 -38.439 1.00 72.81 132 THR A C 1
ATOM 1048 O O . THR A 1 132 ? 3.247 12.031 -39.220 1.00 72.81 132 THR A O 1
ATOM 1051 N N . THR A 1 133 ? 4.758 11.298 -37.722 1.00 54.97 133 THR A N 1
ATOM 1052 C CA . THR A 1 133 ? 5.708 12.431 -37.801 1.00 54.97 133 THR A CA 1
ATOM 1053 C C . THR A 1 133 ? 6.985 11.998 -38.504 1.00 54.97 133 THR A C 1
ATOM 1055 O O . THR A 1 133 ? 7.479 12.769 -39.353 1.00 54.97 133 THR A O 1
#